Protein AF-A0A844AZ35-F1 (afdb_monomer_lite)

pLDDT: mean 78.23, std 16.02, range [35.22, 93.88]

Foldseek 3Di:
DDDDDDDDPDDPPVVVVVVVVVVVVVVVVVVCVVVVVVVVVVVCPVQHDDPPPLVLLLVPDDPVLNVVLQCVLCPVHPGVVVSVVVLVVQCVVQVPDVVRDCVSNVVSVCVVVVSVVVSSVSSVVSSVVVVVPDDPVRVVVVVVVSVVVRVVSVVVRDD

Radius of gyration: 25.57 Å; chains: 1; bounding box: 55×38×93 Å

Organism: NCBI:txid2663379

Structure (mmCIF, N/CA/C/O backbone):
data_AF-A0A844AZ35-F1
#
_entry.id   AF-A0A844AZ35-F1
#
loop_
_atom_site.group_PDB
_atom_site.id
_atom_site.type_symbol
_atom_site.label_atom_id
_atom_site.label_alt_id
_atom_site.label_comp_id
_atom_site.label_asym_id
_atom_site.label_entity_id
_atom_site.label_seq_id
_atom_site.pdbx_PDB_ins_code
_atom_site.Cartn_x
_atom_site.Cartn_y
_atom_site.Cartn_z
_atom_site.occupancy
_atom_site.B_iso_or_equiv
_atom_site.auth_seq_id
_atom_site.auth_comp_id
_atom_site.auth_asym_id
_atom_site.auth_atom_id
_atom_site.pdbx_PDB_model_num
ATOM 1 N N . MET A 1 1 ? 31.948 18.967 -66.699 1.00 38.72 1 MET A N 1
ATOM 2 C CA . MET A 1 1 ? 32.927 18.846 -65.595 1.00 38.72 1 MET A CA 1
ATOM 3 C C . MET A 1 1 ? 32.159 18.947 -64.288 1.00 38.72 1 MET A C 1
ATOM 5 O O . MET A 1 1 ? 31.586 19.993 -64.020 1.00 38.72 1 MET A O 1
ATOM 9 N N . SER A 1 2 ? 32.043 17.834 -63.562 1.00 44.44 2 SER A N 1
ATOM 10 C CA . SER A 1 2 ? 31.230 17.706 -62.344 1.00 44.44 2 SER A CA 1
ATOM 11 C C . SER A 1 2 ? 32.026 18.078 -61.089 1.00 44.44 2 SER A C 1
ATOM 13 O O . SER A 1 2 ? 33.213 17.774 -60.998 1.00 44.44 2 SER A O 1
ATOM 15 N N . GLN A 1 3 ? 31.352 18.734 -60.141 1.00 57.50 3 GLN A N 1
ATOM 16 C CA . GLN A 1 3 ? 31.844 19.092 -58.804 1.00 57.50 3 GLN A CA 1
ATOM 17 C C . GLN A 1 3 ? 32.043 17.856 -57.904 1.00 57.50 3 GLN A C 1
ATOM 19 O O . GLN A 1 3 ? 31.514 16.784 -58.206 1.00 57.50 3 GLN A O 1
ATOM 24 N N . PRO A 1 4 ? 32.632 18.049 -56.708 1.00 51.72 4 PRO A N 1
ATOM 25 C CA . PRO A 1 4 ? 31.980 17.491 -55.531 1.00 51.72 4 PRO A CA 1
ATOM 26 C C . PRO A 1 4 ? 31.739 18.524 -54.423 1.00 51.72 4 PRO A C 1
ATOM 28 O O . PRO A 1 4 ? 32.586 19.352 -54.086 1.00 51.72 4 PRO A O 1
ATOM 31 N N . GLU A 1 5 ? 30.541 18.417 -53.855 1.00 51.31 5 GLU A N 1
ATOM 32 C CA . GLU A 1 5 ? 30.029 19.180 -52.726 1.00 51.31 5 GLU A CA 1
ATOM 33 C C . GLU A 1 5 ? 30.800 18.933 -51.422 1.00 51.31 5 GLU A C 1
ATOM 35 O O . GLU A 1 5 ? 31.057 17.797 -51.014 1.00 51.31 5 GLU A O 1
ATOM 40 N N . GLN A 1 6 ? 31.081 20.016 -50.695 1.00 46.12 6 GLN A N 1
ATOM 41 C CA . GLN A 1 6 ? 31.558 19.947 -49.319 1.00 46.12 6 GLN A CA 1
ATOM 42 C C . GLN A 1 6 ? 30.408 19.664 -48.344 1.00 46.12 6 GLN A C 1
ATOM 44 O O . GLN A 1 6 ? 29.623 20.548 -47.996 1.00 46.12 6 GLN A O 1
ATOM 49 N N . GLN A 1 7 ? 30.354 18.436 -47.824 1.00 47.91 7 GLN A N 1
ATOM 50 C CA . GLN A 1 7 ? 29.469 18.090 -46.713 1.00 47.91 7 GLN A CA 1
ATOM 51 C C . GLN A 1 7 ? 29.894 18.792 -45.415 1.00 47.91 7 GLN A C 1
ATOM 53 O O . GLN A 1 7 ? 30.935 18.513 -44.814 1.00 47.91 7 GLN A O 1
ATOM 58 N N . LYS A 1 8 ? 29.015 19.673 -44.936 1.00 48.00 8 LYS A N 1
ATOM 59 C CA . LYS A 1 8 ? 29.095 20.378 -43.653 1.00 48.00 8 LYS A CA 1
ATOM 60 C C . LYS A 1 8 ? 29.021 19.371 -42.487 1.00 48.00 8 LYS A C 1
ATOM 62 O O . LYS A 1 8 ? 27.940 19.018 -42.018 1.00 48.00 8 LYS A O 1
ATOM 67 N N . LYS A 1 9 ? 30.170 18.920 -41.967 1.00 50.50 9 LYS A N 1
ATOM 68 C CA . LYS A 1 9 ? 30.265 18.155 -40.703 1.00 50.50 9 LYS A CA 1
ATOM 69 C C . LYS A 1 9 ? 29.966 19.064 -39.505 1.00 50.50 9 LYS A C 1
ATOM 71 O O . LYS A 1 9 ? 30.864 19.461 -38.768 1.00 50.50 9 LYS A O 1
ATOM 76 N N . VAL A 1 10 ? 28.702 19.421 -39.293 1.00 50.25 10 VAL A N 1
ATOM 77 C CA . VAL A 1 10 ? 28.297 20.244 -38.146 1.00 50.25 10 VAL A CA 1
ATOM 78 C C . VAL A 1 10 ? 27.582 19.391 -37.099 1.00 50.25 10 VAL A C 1
ATOM 80 O O . VAL A 1 10 ? 26.643 18.657 -37.384 1.00 50.25 10 VAL A O 1
ATOM 83 N N . ARG A 1 11 ? 27.983 19.582 -35.837 1.00 53.03 11 ARG A N 1
ATOM 84 C CA . ARG A 1 11 ? 27.078 19.575 -34.673 1.00 53.03 11 ARG A CA 1
ATOM 85 C C . ARG A 1 11 ? 26.550 18.236 -34.127 1.00 53.03 11 ARG A C 1
ATOM 87 O O . ARG A 1 11 ? 25.815 18.279 -33.150 1.00 53.03 11 ARG A O 1
ATOM 94 N N . LYS A 1 12 ? 26.971 17.061 -34.609 1.00 51.28 12 LYS A N 1
ATOM 95 C CA . LYS A 1 12 ? 26.585 15.780 -33.962 1.00 51.28 12 LYS A CA 1
ATOM 96 C C . LYS A 1 12 ? 27.207 15.588 -32.566 1.00 51.28 12 LYS A C 1
ATOM 98 O O . LYS A 1 12 ? 26.519 15.198 -31.633 1.00 51.28 12 LYS A O 1
ATOM 103 N N . TRP A 1 13 ? 28.477 15.955 -32.374 1.00 55.03 13 TRP A N 1
ATOM 104 C CA . TRP A 1 13 ? 29.218 15.599 -31.150 1.00 55.03 13 TRP A CA 1
ATOM 105 C C . TRP A 1 13 ? 28.840 16.408 -29.897 1.00 55.03 13 TRP A C 1
ATOM 107 O O . TRP A 1 13 ? 28.983 15.929 -28.774 1.00 55.03 13 TRP A O 1
ATOM 117 N N . ARG A 1 14 ? 28.333 17.637 -30.068 1.00 60.00 14 ARG A N 1
ATOM 118 C CA . ARG A 1 14 ? 27.924 18.493 -28.936 1.00 60.00 14 ARG A CA 1
ATOM 119 C C . ARG A 1 14 ? 26.558 18.085 -28.382 1.00 60.00 14 ARG A C 1
ATOM 121 O O . ARG A 1 14 ? 26.381 18.100 -27.173 1.00 60.00 14 ARG A O 1
ATOM 128 N N . TRP A 1 15 ? 25.634 17.661 -29.245 1.00 66.62 15 TRP A N 1
ATOM 129 C CA . TRP A 1 15 ? 24.307 17.200 -28.828 1.00 66.62 15 TRP A CA 1
ATOM 130 C C . TRP A 1 15 ? 24.376 15.840 -28.125 1.00 66.62 15 TRP A C 1
ATOM 132 O O . TRP A 1 15 ? 23.733 15.663 -27.097 1.00 66.62 15 TRP A O 1
ATOM 142 N N . SER A 1 16 ? 25.245 14.928 -28.576 1.00 67.19 16 SER A N 1
ATOM 143 C CA . SER A 1 16 ? 25.476 13.646 -27.890 1.00 67.19 16 SER A CA 1
ATOM 144 C C . SER A 1 16 ? 25.960 13.818 -26.445 1.00 67.19 16 SER A C 1
ATOM 146 O O . SER A 1 16 ? 25.496 13.107 -25.561 1.00 67.19 16 SER A O 1
ATOM 148 N N . LYS A 1 17 ? 26.845 14.791 -26.177 1.00 70.69 17 LYS A N 1
ATOM 149 C CA . LYS A 1 17 ? 27.327 15.078 -24.813 1.00 70.69 17 LYS A CA 1
ATOM 150 C C . LYS A 1 17 ? 26.228 15.638 -23.908 1.00 70.69 17 LYS A C 1
ATOM 152 O O . LYS A 1 17 ? 26.203 15.306 -22.730 1.00 70.69 17 LYS A O 1
ATOM 157 N N . VAL A 1 18 ? 25.312 16.440 -24.453 1.00 75.00 18 VAL A N 1
ATOM 158 C CA . VAL A 1 18 ? 24.163 16.977 -23.702 1.00 75.00 18 VAL A CA 1
ATOM 159 C C . VAL A 1 18 ? 23.177 15.865 -23.351 1.00 75.00 18 VAL A C 1
ATOM 161 O O . VAL A 1 18 ? 22.786 15.759 -22.195 1.00 75.00 18 VAL A O 1
ATOM 164 N N . PHE A 1 19 ? 22.832 14.991 -24.301 1.00 78.31 19 PHE A N 1
ATOM 165 C CA . PHE A 1 19 ? 21.979 13.830 -24.018 1.00 78.31 19 PHE A CA 1
ATOM 166 C C . PHE A 1 19 ? 22.617 12.872 -23.011 1.00 78.31 19 PHE A C 1
ATOM 168 O O . PHE A 1 19 ? 21.934 12.384 -22.113 1.00 78.31 19 PHE A O 1
ATOM 175 N N . PHE A 1 20 ? 23.929 12.647 -23.112 1.00 78.75 20 PHE A N 1
ATOM 176 C CA . PHE A 1 20 ? 24.661 11.832 -22.147 1.00 78.75 20 PHE A CA 1
ATOM 177 C C . PHE A 1 20 ? 24.647 12.457 -20.748 1.00 78.75 20 PHE A C 1
ATOM 179 O O . PHE A 1 20 ? 24.320 11.779 -19.779 1.00 78.75 20 PHE A O 1
ATOM 186 N N . ALA A 1 21 ? 24.934 13.757 -20.640 1.00 75.94 21 ALA A N 1
ATOM 187 C CA . ALA A 1 21 ? 24.903 14.472 -19.368 1.00 75.94 21 ALA A CA 1
ATOM 188 C C . ALA A 1 21 ? 23.495 14.488 -18.752 1.00 75.94 21 ALA A C 1
ATOM 190 O O . ALA A 1 21 ? 23.357 14.301 -17.547 1.00 75.94 21 ALA A O 1
ATOM 191 N N . LEU A 1 22 ? 22.453 14.654 -19.571 1.00 76.56 22 LEU A N 1
ATOM 192 C CA . LEU A 1 22 ? 21.065 14.637 -19.115 1.00 76.56 22 LEU A CA 1
ATOM 193 C C . LEU A 1 22 ? 20.642 13.242 -18.639 1.00 76.56 22 LEU A C 1
ATOM 195 O O . LEU A 1 22 ? 20.050 13.120 -17.571 1.00 76.56 22 LEU A O 1
ATOM 199 N N . SER A 1 23 ? 20.998 12.190 -19.382 1.00 77.06 23 SER A N 1
ATOM 200 C CA . SER A 1 23 ? 20.760 10.801 -18.973 1.00 77.06 23 SER A CA 1
ATOM 201 C C . SER A 1 23 ? 21.492 10.475 -17.671 1.00 77.06 23 SER A C 1
ATOM 203 O O . SER A 1 23 ? 20.908 9.909 -16.747 1.00 77.06 23 SER A O 1
ATOM 205 N N . LEU A 1 24 ? 22.750 10.903 -17.545 1.00 80.88 24 LEU A N 1
ATOM 206 C CA . LEU A 1 24 ? 23.536 10.703 -16.334 1.00 80.88 24 LEU A CA 1
ATOM 207 C C . LEU A 1 24 ? 22.929 11.448 -15.137 1.00 80.88 24 LEU A C 1
ATOM 209 O O . LEU A 1 24 ? 22.777 10.859 -14.070 1.00 80.88 24 LEU A O 1
ATOM 213 N N . ALA A 1 25 ? 22.527 12.708 -15.313 1.00 79.06 25 ALA A N 1
ATOM 214 C CA . ALA A 1 25 ? 21.888 13.497 -14.264 1.00 79.06 25 ALA A CA 1
ATOM 215 C C . ALA A 1 25 ? 20.559 12.877 -13.811 1.00 79.06 25 ALA A C 1
ATOM 217 O O . ALA A 1 25 ? 20.294 12.811 -12.612 1.00 79.06 25 ALA A O 1
ATOM 218 N N . LEU A 1 26 ? 19.752 12.367 -14.747 1.00 75.06 26 LEU A N 1
ATOM 219 C CA . LEU A 1 26 ? 18.495 11.691 -14.432 1.00 75.06 26 LEU A CA 1
ATOM 220 C C . LEU A 1 26 ? 18.739 10.394 -13.647 1.00 75.06 26 LEU A C 1
ATOM 222 O O . LEU A 1 26 ? 18.066 10.143 -12.650 1.00 75.06 26 LEU A O 1
ATOM 226 N N . ASN A 1 27 ? 19.742 9.608 -14.047 1.00 81.62 27 ASN A N 1
ATOM 227 C CA . ASN A 1 27 ? 20.144 8.397 -13.333 1.00 81.62 27 ASN A CA 1
ATOM 228 C C . ASN A 1 27 ? 20.620 8.714 -11.908 1.00 81.62 27 ASN A C 1
ATOM 230 O O . ASN A 1 27 ? 20.178 8.077 -10.954 1.00 81.62 27 ASN A O 1
ATOM 234 N N . VAL A 1 28 ? 21.464 9.735 -11.737 1.00 82.25 28 VAL A N 1
ATOM 235 C CA . VAL A 1 28 ? 21.938 10.169 -10.414 1.00 82.25 28 VAL A CA 1
ATOM 236 C C . VAL A 1 28 ? 20.794 10.726 -9.563 1.00 82.25 28 VAL A C 1
ATOM 238 O O . VAL A 1 28 ? 20.728 10.417 -8.378 1.00 82.25 28 VAL A O 1
ATOM 241 N N . ALA A 1 29 ? 19.858 11.484 -10.139 1.00 76.69 29 ALA A N 1
ATOM 242 C CA . ALA A 1 29 ? 18.682 11.987 -9.428 1.00 76.69 29 ALA A CA 1
ATOM 243 C C . ALA A 1 29 ? 17.758 10.848 -8.974 1.00 76.69 29 ALA A C 1
ATOM 245 O O . ALA A 1 29 ? 17.273 10.853 -7.843 1.00 76.69 29 ALA A O 1
ATOM 246 N N . PHE A 1 30 ? 17.560 9.838 -9.822 1.00 74.44 30 PHE A N 1
ATOM 247 C CA . PHE A 1 30 ? 16.760 8.662 -9.497 1.00 74.44 30 PHE A CA 1
ATOM 248 C C . PHE A 1 30 ? 17.411 7.825 -8.387 1.00 74.44 30 PHE A C 1
ATOM 250 O O . PHE A 1 30 ? 16.764 7.492 -7.391 1.00 74.44 30 PHE A O 1
ATOM 257 N N . VAL A 1 31 ? 18.720 7.566 -8.494 1.00 74.31 31 VAL A N 1
ATOM 258 C CA . VAL A 1 31 ? 19.502 6.903 -7.440 1.00 74.31 31 VAL A CA 1
ATOM 259 C C . VAL A 1 31 ? 19.495 7.734 -6.158 1.00 74.31 31 VAL A C 1
ATOM 261 O O . VAL A 1 31 ? 19.303 7.173 -5.086 1.00 74.31 31 VAL A O 1
ATOM 264 N N . GLY A 1 32 ? 19.625 9.057 -6.245 1.00 70.81 32 GLY A N 1
ATOM 265 C CA . GLY A 1 32 ? 19.566 9.980 -5.113 1.00 70.81 32 GLY A CA 1
ATOM 266 C C . GLY A 1 32 ? 18.198 10.012 -4.427 1.00 70.81 32 GLY A C 1
ATOM 267 O O . GLY A 1 32 ? 18.135 10.039 -3.202 1.00 70.81 32 GLY A O 1
ATOM 268 N N . ALA A 1 33 ? 17.096 9.923 -5.172 1.00 71.88 33 ALA A N 1
ATOM 269 C CA . ALA A 1 33 ? 15.748 9.831 -4.610 1.00 71.88 33 ALA A CA 1
ATOM 270 C C . ALA A 1 33 ? 15.525 8.493 -3.883 1.00 71.88 33 ALA A C 1
ATOM 272 O O . ALA A 1 33 ? 14.983 8.455 -2.773 1.00 71.88 33 ALA A O 1
ATOM 273 N N . ILE A 1 34 ? 15.999 7.385 -4.461 1.00 73.25 34 ILE A N 1
ATOM 274 C CA . ILE A 1 34 ? 15.924 6.058 -3.833 1.00 73.25 34 ILE A CA 1
ATOM 275 C C . ILE A 1 34 ? 16.855 5.977 -2.616 1.00 73.25 34 ILE A C 1
ATOM 277 O O . ILE A 1 34 ? 16.444 5.518 -1.554 1.00 73.25 34 ILE A O 1
ATOM 281 N N . ALA A 1 35 ? 18.091 6.459 -2.730 1.00 64.81 35 ALA A N 1
ATOM 282 C CA . ALA A 1 35 ? 19.064 6.470 -1.646 1.00 64.81 35 ALA A CA 1
ATOM 283 C C . ALA A 1 35 ? 18.651 7.433 -0.529 1.00 64.81 35 ALA A C 1
ATOM 285 O O . ALA A 1 35 ? 18.762 7.078 0.636 1.00 64.81 35 ALA A O 1
ATOM 286 N N . GLY A 1 36 ? 18.109 8.608 -0.852 1.00 58.62 36 GLY A N 1
ATOM 287 C CA . GLY A 1 36 ? 17.625 9.588 0.121 1.00 58.62 36 GLY A CA 1
ATOM 288 C C . GLY A 1 36 ? 16.396 9.097 0.884 1.00 58.62 36 GLY A C 1
ATOM 289 O O . GLY A 1 36 ? 16.322 9.236 2.106 1.00 58.62 36 GLY A O 1
ATOM 290 N N . THR A 1 37 ? 15.457 8.432 0.203 1.00 60.44 37 THR A N 1
ATOM 291 C CA . THR A 1 37 ? 14.338 7.765 0.884 1.00 60.44 37 THR A CA 1
ATOM 292 C C . THR A 1 37 ? 14.834 6.596 1.731 1.00 60.44 37 THR A C 1
ATOM 294 O O . THR A 1 37 ? 14.490 6.520 2.909 1.00 60.44 37 THR A O 1
ATOM 297 N N . ALA A 1 38 ? 15.706 5.734 1.200 1.00 58.00 38 ALA A N 1
ATOM 298 C CA . ALA A 1 38 ? 16.297 4.623 1.942 1.00 58.00 38 ALA A CA 1
ATOM 299 C C . ALA A 1 38 ? 17.131 5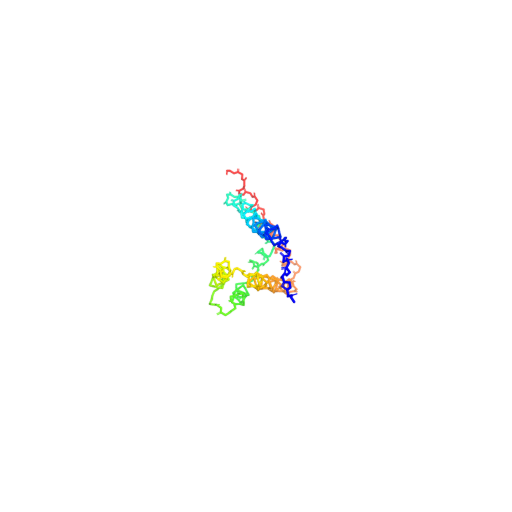.083 3.148 1.00 58.00 38 ALA A C 1
ATOM 301 O O . ALA A 1 38 ? 17.056 4.448 4.195 1.00 58.00 38 ALA A O 1
ATOM 302 N N . TYR A 1 39 ? 17.865 6.193 3.050 1.00 56.66 39 TYR A N 1
ATOM 303 C CA . TYR A 1 39 ? 18.624 6.801 4.145 1.00 56.66 39 TYR A CA 1
ATOM 304 C C . TYR A 1 39 ? 17.679 7.322 5.232 1.00 56.66 39 TYR A C 1
ATOM 306 O O . TYR A 1 39 ? 17.843 6.979 6.401 1.00 56.66 39 TYR A O 1
ATOM 314 N N . ARG A 1 40 ? 16.586 7.998 4.841 1.00 56.78 40 ARG A N 1
ATOM 315 C CA . ARG A 1 40 ? 15.496 8.396 5.750 1.00 56.78 40 ARG A CA 1
ATOM 316 C C . ARG A 1 40 ? 14.803 7.197 6.413 1.00 56.78 40 ARG A C 1
ATOM 318 O O . ARG A 1 40 ? 14.234 7.342 7.491 1.00 56.78 40 ARG A O 1
ATOM 325 N N . PHE A 1 41 ? 14.825 6.016 5.792 1.00 49.66 41 PHE A N 1
ATOM 326 C CA . PHE A 1 41 ? 14.341 4.763 6.385 1.00 49.66 41 PHE A CA 1
ATOM 327 C C . PHE A 1 41 ? 15.414 4.010 7.193 1.00 49.66 41 PHE A C 1
ATOM 329 O O . PHE A 1 41 ? 15.054 3.268 8.106 1.00 49.66 41 PHE A O 1
ATOM 336 N N . LYS A 1 42 ? 16.709 4.190 6.900 1.00 46.34 42 LYS A N 1
ATOM 337 C CA . LYS A 1 42 ? 17.827 3.570 7.628 1.00 46.34 42 LYS A CA 1
ATOM 338 C C . LYS A 1 42 ? 18.019 4.216 8.996 1.00 46.34 42 LYS A C 1
ATOM 340 O O . LYS A 1 42 ? 18.141 3.487 9.969 1.00 46.34 42 LYS A O 1
ATOM 345 N N . ASP A 1 43 ? 17.882 5.537 9.076 1.00 47.09 43 ASP A N 1
ATOM 346 C CA . ASP A 1 43 ? 17.909 6.317 10.327 1.00 47.09 43 ASP A CA 1
ATOM 347 C C . ASP A 1 43 ? 16.725 6.002 11.272 1.00 47.09 43 ASP A C 1
ATOM 349 O O . ASP A 1 43 ? 16.596 6.508 12.380 1.00 47.09 43 ASP A O 1
ATOM 353 N N . ARG A 1 44 ? 15.807 5.137 10.823 1.00 49.16 44 ARG A N 1
ATOM 354 C CA . ARG A 1 44 ? 14.645 4.654 11.577 1.00 49.16 44 ARG A CA 1
ATOM 355 C C . ARG A 1 44 ? 14.766 3.193 11.992 1.00 49.16 44 ARG A C 1
ATOM 357 O O . ARG A 1 44 ? 13.823 2.681 12.597 1.00 49.16 44 ARG A O 1
ATOM 364 N N . ARG A 1 45 ? 15.875 2.517 11.666 1.00 48.72 45 ARG A N 1
ATOM 365 C CA . ARG A 1 45 ? 16.114 1.129 12.092 1.00 48.72 45 ARG A CA 1
ATOM 366 C C . ARG A 1 45 ? 16.343 1.011 13.599 1.00 48.72 45 ARG A C 1
ATOM 368 O O . ARG A 1 45 ? 15.965 -0.020 14.142 1.00 48.72 45 ARG A O 1
ATOM 375 N N . ASP A 1 46 ? 16.763 2.089 14.260 1.00 49.62 46 ASP A N 1
ATOM 376 C CA . ASP A 1 46 ? 17.020 2.086 15.708 1.00 49.62 46 ASP A CA 1
ATOM 377 C C . ASP A 1 46 ? 15.889 2.736 16.539 1.00 49.62 46 ASP A C 1
ATOM 379 O O . ASP A 1 46 ? 15.910 2.707 17.762 1.00 49.62 46 ASP A O 1
ATOM 383 N N . GLY A 1 47 ? 14.834 3.273 15.904 1.00 48.91 47 GLY A N 1
ATOM 384 C CA . GLY A 1 47 ? 13.798 4.047 16.612 1.00 48.91 47 GLY A CA 1
ATOM 385 C C . GLY A 1 47 ? 12.513 4.287 15.816 1.00 48.91 47 GLY A C 1
ATOM 386 O O . GLY A 1 47 ? 12.039 5.424 15.722 1.00 48.91 47 GLY A O 1
ATOM 387 N N . GLY A 1 48 ? 11.989 3.207 15.224 1.00 52.53 48 GLY A N 1
ATOM 388 C CA . GLY A 1 48 ? 10.833 3.096 14.324 1.00 52.53 48 GLY A CA 1
ATOM 389 C C . GLY A 1 48 ? 9.925 4.323 14.169 1.00 52.53 48 GLY A C 1
ATOM 390 O O . GLY A 1 48 ? 9.336 4.838 15.123 1.00 52.53 48 GLY A O 1
ATOM 391 N N . ALA A 1 49 ? 9.741 4.761 12.920 1.00 53.81 49 ALA A N 1
ATOM 392 C CA . ALA A 1 49 ? 8.621 5.631 12.575 1.00 53.81 49 ALA A CA 1
ATOM 393 C C . ALA A 1 49 ? 7.308 5.008 13.073 1.00 53.81 49 ALA A C 1
ATOM 395 O O . ALA A 1 49 ? 7.161 3.784 12.964 1.00 53.81 49 ALA A O 1
ATOM 396 N N . PRO A 1 50 ? 6.333 5.815 13.529 1.00 56.88 50 PRO A N 1
ATOM 397 C CA . PRO A 1 50 ? 4.983 5.315 13.716 1.00 56.88 50 PRO A CA 1
ATOM 398 C C . PRO A 1 50 ? 4.535 4.588 12.437 1.00 56.88 50 PRO A C 1
ATOM 400 O O . PRO A 1 50 ? 4.809 5.084 11.334 1.00 56.88 50 PRO A O 1
ATOM 403 N N . PRO A 1 51 ? 3.902 3.407 12.548 1.00 65.25 51 PRO A N 1
ATOM 404 C CA . PRO A 1 51 ? 3.362 2.726 11.382 1.00 65.25 51 PRO A CA 1
ATOM 405 C C . PRO A 1 51 ? 2.436 3.680 10.625 1.00 65.25 51 PRO A C 1
ATOM 407 O O . PRO A 1 51 ? 1.713 4.468 11.234 1.00 65.25 51 PRO A O 1
ATOM 410 N N . SER A 1 52 ? 2.461 3.622 9.292 1.00 75.50 52 SER A N 1
ATOM 411 C CA . SER A 1 52 ? 1.560 4.447 8.487 1.00 75.50 52 SER A CA 1
ATOM 412 C C . SER A 1 52 ? 0.102 4.149 8.845 1.00 75.50 52 SER A C 1
ATOM 414 O O . SER A 1 52 ? -0.232 3.026 9.236 1.00 75.50 52 SER A O 1
ATOM 416 N N . LEU A 1 53 ? -0.782 5.136 8.665 1.00 76.81 53 LEU A N 1
ATOM 417 C CA . LEU A 1 53 ? -2.211 4.983 8.948 1.00 76.81 53 LEU A CA 1
ATOM 418 C C . LEU A 1 53 ? -2.790 3.729 8.270 1.00 76.81 53 LEU A C 1
ATOM 420 O O . LEU A 1 53 ? -3.480 2.947 8.908 1.00 76.81 53 LEU A O 1
ATOM 424 N N . ALA A 1 54 ? -2.413 3.460 7.017 1.00 75.69 54 ALA A N 1
ATOM 425 C CA . ALA A 1 54 ? -2.844 2.264 6.290 1.00 75.69 54 ALA A CA 1
ATOM 426 C C . ALA A 1 54 ? -2.441 0.945 6.980 1.00 75.69 54 ALA A C 1
ATOM 428 O O . ALA A 1 54 ? -3.230 0.004 7.016 1.00 75.69 54 ALA A O 1
ATOM 429 N N . VAL A 1 55 ? -1.235 0.867 7.554 1.00 80.62 55 VAL A N 1
ATOM 430 C CA . VAL A 1 55 ? -0.785 -0.311 8.316 1.00 80.62 55 VAL A CA 1
ATOM 431 C C . VAL A 1 55 ? -1.566 -0.439 9.621 1.00 80.62 55 VAL A C 1
ATOM 433 O O . VAL A 1 55 ? -1.899 -1.550 10.028 1.00 80.62 55 VAL A O 1
ATOM 436 N N . MET A 1 56 ? -1.872 0.682 10.272 1.00 83.88 56 MET A N 1
ATOM 437 C CA . MET A 1 56 ? -2.679 0.695 11.489 1.00 83.88 56 MET A CA 1
ATOM 438 C C . MET A 1 56 ? -4.097 0.172 11.226 1.00 83.88 56 MET A C 1
ATOM 440 O O . MET A 1 56 ? -4.532 -0.736 11.930 1.00 83.88 56 MET A O 1
ATOM 444 N N . LEU A 1 57 ? -4.762 0.675 10.179 1.00 86.06 57 LEU A N 1
ATOM 445 C CA . LEU A 1 57 ? -6.097 0.225 9.768 1.00 86.06 57 LEU A CA 1
ATOM 446 C C . LEU A 1 57 ? -6.097 -1.258 9.395 1.00 86.06 57 LEU A C 1
ATOM 448 O O . LEU A 1 57 ? -6.907 -2.028 9.900 1.00 86.06 57 LEU A O 1
ATOM 452 N N . PHE A 1 58 ? -5.131 -1.687 8.579 1.00 86.44 58 PHE A N 1
ATOM 453 C CA . PHE A 1 58 ? -5.020 -3.086 8.174 1.00 86.44 58 PHE A CA 1
ATOM 454 C C . PHE A 1 58 ? -4.883 -4.035 9.369 1.00 86.44 58 PHE A C 1
ATOM 456 O O . PHE A 1 58 ? -5.459 -5.117 9.362 1.00 86.44 58 PHE A O 1
ATOM 463 N N . ARG A 1 59 ? -4.128 -3.658 10.408 1.00 87.25 59 ARG A N 1
ATOM 464 C CA . ARG A 1 59 ? -3.927 -4.510 11.593 1.00 87.25 59 ARG A CA 1
ATOM 465 C C . ARG A 1 59 ? -5.189 -4.703 12.420 1.00 87.25 59 ARG A C 1
ATOM 467 O O . ARG A 1 59 ? -5.255 -5.698 13.137 1.00 87.25 59 ARG A O 1
ATOM 474 N N . GLU A 1 60 ? -6.121 -3.767 12.332 1.00 88.50 60 GLU A N 1
ATOM 475 C CA . GLU A 1 60 ? -7.355 -3.761 13.107 1.00 88.50 60 GLU A CA 1
ATOM 476 C C . GLU A 1 60 ? -8.501 -4.491 12.392 1.00 88.50 60 GLU A C 1
ATOM 478 O O . GLU A 1 60 ? -9.525 -4.783 13.007 1.00 88.50 60 GLU A O 1
ATOM 483 N N . LEU A 1 61 ? -8.326 -4.849 11.118 1.00 87.94 61 LEU A N 1
ATOM 484 C CA . LEU A 1 61 ? -9.188 -5.812 10.438 1.00 87.94 61 LEU A CA 1
ATOM 485 C C . LEU A 1 61 ? -9.057 -7.201 11.081 1.00 87.94 61 LEU A C 1
ATOM 487 O O . LEU A 1 61 ? -8.016 -7.555 11.648 1.00 87.94 61 LEU A O 1
ATOM 491 N N . ASP A 1 62 ? -10.128 -7.985 10.995 1.00 89.44 62 ASP A N 1
ATOM 492 C CA . ASP A 1 62 ? -10.149 -9.369 11.462 1.00 89.44 62 ASP A CA 1
ATOM 493 C C . ASP A 1 62 ? -9.158 -10.249 10.676 1.00 89.44 62 ASP A C 1
ATOM 495 O O . ASP A 1 62 ? -8.595 -9.864 9.645 1.00 89.44 62 ASP A O 1
ATOM 499 N N . HIS A 1 63 ? -8.856 -11.426 11.220 1.00 89.56 63 HIS A N 1
ATOM 500 C CA . HIS A 1 63 ? -7.863 -12.320 10.633 1.00 89.56 63 HIS A CA 1
ATOM 501 C C . HIS A 1 63 ? -8.233 -12.738 9.204 1.00 89.56 63 HIS A C 1
ATOM 503 O O . HIS A 1 63 ? -7.402 -12.617 8.301 1.00 89.56 63 HIS A O 1
ATOM 509 N N . ASP A 1 64 ? -9.485 -13.129 8.989 1.00 90.38 64 ASP A N 1
ATOM 510 C CA . ASP A 1 64 ? -9.946 -13.682 7.720 1.00 90.38 64 ASP A CA 1
ATOM 511 C C . ASP A 1 64 ? -9.979 -12.624 6.619 1.00 90.38 64 ASP A C 1
ATOM 513 O O . ASP A 1 64 ? -9.535 -12.883 5.498 1.00 90.38 64 ASP A O 1
ATOM 517 N N . THR A 1 65 ? -10.412 -11.404 6.937 1.00 90.38 65 THR A N 1
ATOM 518 C CA . THR A 1 65 ? -10.365 -10.248 6.036 1.00 90.38 65 THR A CA 1
ATOM 519 C C . THR A 1 65 ? -8.926 -9.904 5.677 1.00 90.38 65 THR A C 1
ATOM 521 O O . THR A 1 65 ? -8.606 -9.740 4.498 1.00 90.38 65 THR A O 1
ATOM 524 N N . ARG A 1 66 ? -8.004 -9.865 6.650 1.00 92.19 66 ARG A N 1
ATOM 525 C CA . ARG A 1 66 ? -6.578 -9.626 6.359 1.00 92.19 66 ARG A CA 1
ATOM 526 C C . ARG A 1 66 ? -6.004 -10.690 5.434 1.00 92.19 66 ARG A C 1
ATOM 528 O O . ARG A 1 66 ? -5.223 -10.353 4.546 1.00 92.19 66 ARG A O 1
ATOM 535 N N . ASP A 1 67 ? -6.376 -11.948 5.614 1.00 90.38 67 ASP A N 1
ATOM 536 C CA . ASP A 1 67 ? -5.884 -13.041 4.782 1.00 90.38 67 ASP A CA 1
ATOM 537 C C . ASP A 1 67 ? -6.494 -13.038 3.379 1.00 90.38 67 ASP A C 1
ATOM 539 O O . ASP A 1 67 ? -5.763 -13.220 2.402 1.00 90.38 67 ASP A O 1
ATOM 543 N N . LYS A 1 68 ? -7.788 -12.720 3.243 1.00 90.38 68 LYS A N 1
ATOM 544 C CA . LYS A 1 68 ? -8.422 -12.451 1.940 1.00 90.38 68 LYS A CA 1
ATOM 545 C C . LYS A 1 68 ? -7.696 -11.327 1.201 1.00 90.38 68 LYS A C 1
ATOM 547 O O . LYS A 1 68 ? -7.321 -11.492 0.042 1.00 90.38 68 LYS A O 1
ATOM 552 N N . LEU A 1 69 ? -7.409 -10.224 1.890 1.00 89.44 69 LEU A N 1
ATOM 553 C CA . LEU A 1 69 ? -6.695 -9.079 1.326 1.00 89.44 69 LEU A CA 1
ATOM 554 C C . LEU A 1 69 ? -5.253 -9.417 0.928 1.00 89.44 69 LEU A C 1
ATOM 556 O O . LEU A 1 69 ? -4.782 -8.946 -0.105 1.00 89.44 69 LEU A O 1
ATOM 560 N N . LYS A 1 70 ? -4.540 -10.243 1.706 1.00 88.62 70 LYS A N 1
ATOM 561 C CA . LYS A 1 70 ? -3.192 -10.718 1.342 1.00 88.62 70 LYS A CA 1
ATOM 562 C C . LYS A 1 70 ? -3.216 -11.588 0.088 1.00 88.62 70 LYS A C 1
ATOM 564 O O . LYS A 1 70 ? -2.356 -11.393 -0.766 1.00 88.62 70 LYS A O 1
ATOM 569 N N . ARG A 1 71 ? -4.179 -12.510 -0.026 1.00 88.50 71 ARG A N 1
ATOM 570 C CA . ARG A 1 71 ? -4.356 -13.353 -1.223 1.00 88.50 71 ARG A CA 1
ATOM 571 C C . ARG A 1 71 ? -4.695 -12.511 -2.450 1.00 88.50 71 ARG A C 1
ATOM 573 O O . ARG A 1 71 ? -4.104 -12.684 -3.507 1.00 88.50 71 ARG A O 1
ATOM 580 N N . HIS A 1 72 ? -5.570 -11.522 -2.292 1.00 86.88 72 HIS A N 1
ATOM 581 C CA . HIS A 1 72 ? -5.852 -10.567 -3.361 1.00 86.88 72 HIS A CA 1
ATOM 582 C C . HIS A 1 72 ? -4.595 -9.767 -3.757 1.00 86.88 72 HIS A C 1
ATOM 584 O O . HIS A 1 72 ? -4.299 -9.596 -4.936 1.00 86.88 72 HIS A O 1
ATOM 590 N N . ALA A 1 73 ? -3.797 -9.324 -2.778 1.00 86.25 73 ALA A N 1
ATOM 591 C CA . ALA A 1 73 ? -2.571 -8.563 -3.021 1.00 86.25 73 ALA A CA 1
ATOM 592 C C . ALA A 1 73 ? -1.436 -9.384 -3.659 1.00 86.25 73 ALA A C 1
ATOM 594 O O . ALA A 1 73 ? -0.586 -8.811 -4.347 1.00 86.25 73 ALA A O 1
ATOM 595 N N . SER A 1 74 ? -1.379 -10.697 -3.419 1.00 85.38 74 SER A N 1
ATOM 596 C CA . SER A 1 74 ? -0.405 -11.578 -4.068 1.00 85.38 74 SER A CA 1
ATOM 597 C C . SER A 1 74 ? -0.758 -11.851 -5.532 1.00 85.38 74 SER A C 1
ATOM 599 O O . SER A 1 74 ? 0.138 -12.155 -6.325 1.00 85.38 74 SER A O 1
ATOM 601 N N . GLY A 1 75 ? -2.023 -11.654 -5.917 1.00 85.56 75 GLY A N 1
ATOM 602 C CA . GLY A 1 75 ? -2.510 -11.850 -7.277 1.00 85.56 75 GLY A CA 1
ATOM 603 C C . GLY A 1 75 ? -2.239 -13.278 -7.742 1.00 85.56 75 GLY A C 1
ATOM 604 O O . GLY A 1 75 ? -2.563 -14.237 -7.053 1.00 85.56 75 GLY A O 1
ATOM 605 N N . ARG A 1 76 ? -1.569 -13.421 -8.888 1.00 84.75 76 ARG A N 1
ATOM 606 C CA . ARG A 1 76 ? -1.169 -14.724 -9.448 1.00 84.75 76 ARG A CA 1
ATOM 607 C C . ARG A 1 76 ? -0.041 -15.438 -8.687 1.00 84.75 76 ARG A C 1
ATOM 609 O O . ARG A 1 76 ? 0.364 -16.524 -9.086 1.00 84.75 76 ARG A O 1
ATOM 616 N N . HIS A 1 77 ? 0.528 -14.814 -7.657 1.00 88.00 77 HIS A N 1
ATOM 617 C CA . HIS A 1 77 ? 1.568 -15.423 -6.834 1.00 88.00 77 HIS A CA 1
ATOM 618 C C . HIS A 1 77 ? 0.963 -16.022 -5.566 1.00 88.00 77 HIS A C 1
ATOM 620 O O . HIS A 1 77 ? 0.040 -15.461 -4.981 1.00 88.00 77 HIS A O 1
ATOM 626 N N . GLU A 1 78 ? 1.566 -17.109 -5.088 1.00 82.31 78 GLU A N 1
ATOM 627 C CA . GLU A 1 78 ? 1.164 -17.791 -3.853 1.00 82.31 78 GLU A CA 1
ATOM 628 C C . GLU A 1 78 ? 1.267 -16.882 -2.617 1.00 82.31 78 GLU A C 1
ATOM 630 O O . GLU A 1 78 ? 0.470 -16.967 -1.687 1.00 82.31 78 GLU A O 1
ATOM 635 N N . THR A 1 79 ? 2.235 -15.957 -2.611 1.00 89.50 79 THR A N 1
ATOM 636 C CA . THR A 1 79 ? 2.445 -15.035 -1.493 1.00 89.50 79 THR A CA 1
ATOM 637 C C . THR A 1 79 ? 2.750 -13.618 -1.957 1.00 89.50 79 THR A C 1
ATOM 639 O O . THR A 1 79 ? 3.366 -13.387 -3.001 1.00 89.50 79 THR A O 1
ATOM 642 N N . VAL A 1 80 ? 2.409 -12.636 -1.114 1.00 86.06 80 VAL A N 1
ATOM 643 C CA . VAL A 1 80 ? 2.800 -11.227 -1.309 1.00 86.06 80 VAL A CA 1
ATOM 644 C C . VAL A 1 80 ? 4.325 -11.091 -1.396 1.00 86.06 80 VAL A C 1
ATOM 646 O O . VAL A 1 80 ? 4.843 -10.236 -2.110 1.00 86.06 80 VAL A O 1
ATOM 649 N N . ARG A 1 81 ? 5.075 -11.949 -0.691 1.00 87.56 81 ARG A N 1
ATOM 650 C CA . ARG A 1 81 ? 6.540 -11.979 -0.765 1.00 87.56 81 ARG A CA 1
ATOM 651 C C . ARG A 1 81 ? 7.023 -12.417 -2.149 1.00 87.56 81 ARG A C 1
ATOM 653 O O . ARG A 1 81 ? 7.924 -11.771 -2.681 1.00 87.56 81 ARG A O 1
ATOM 660 N N . GLY A 1 82 ? 6.421 -13.463 -2.716 1.00 88.25 82 GLY A N 1
ATOM 661 C CA . GLY A 1 82 ? 6.713 -13.950 -4.066 1.00 88.25 82 GLY A CA 1
ATOM 662 C C . GLY A 1 82 ? 6.383 -12.907 -5.130 1.00 88.25 82 GLY A C 1
ATOM 663 O O . GLY A 1 82 ? 7.223 -12.600 -5.971 1.00 88.25 82 GLY A O 1
ATOM 664 N N . GLN A 1 83 ? 5.221 -12.266 -5.005 1.00 89.44 83 GLN A N 1
ATOM 665 C CA . GLN A 1 83 ? 4.829 -11.137 -5.845 1.00 89.44 83 GLN A CA 1
ATOM 666 C C . GLN A 1 83 ? 5.898 -10.029 -5.823 1.00 89.44 83 GLN A C 1
ATOM 668 O O . GLN A 1 83 ? 6.402 -9.619 -6.866 1.00 89.44 83 GLN A O 1
ATOM 673 N N . ARG A 1 84 ? 6.298 -9.567 -4.630 1.00 87.81 84 ARG A N 1
ATOM 674 C CA . ARG A 1 84 ? 7.291 -8.487 -4.501 1.00 87.81 84 ARG A CA 1
ATOM 675 C C . ARG A 1 84 ? 8.660 -8.893 -5.038 1.00 87.81 84 ARG A C 1
ATOM 677 O O . ARG A 1 84 ? 9.436 -8.033 -5.441 1.00 87.81 84 ARG A O 1
ATOM 684 N N . ALA A 1 85 ? 9.004 -10.177 -4.957 1.00 90.00 85 ALA A N 1
ATOM 685 C CA . ALA A 1 85 ? 10.238 -10.696 -5.532 1.00 90.00 85 ALA A CA 1
ATOM 686 C C . ALA A 1 85 ? 10.203 -10.651 -7.064 1.00 90.00 85 ALA A C 1
ATOM 688 O O . ALA A 1 85 ? 11.205 -10.263 -7.659 1.00 90.00 85 ALA A O 1
ATOM 689 N N . ALA A 1 86 ? 9.056 -10.962 -7.676 1.00 90.19 86 ALA A N 1
ATOM 690 C CA . ALA A 1 86 ? 8.862 -10.851 -9.118 1.00 90.19 86 ALA A CA 1
ATOM 691 C C . ALA A 1 86 ? 9.000 -9.399 -9.603 1.00 90.19 86 ALA A C 1
ATOM 693 O O . ALA A 1 86 ? 9.816 -9.150 -10.480 1.00 90.19 86 ALA A O 1
ATOM 694 N N . ASP A 1 87 ? 8.339 -8.427 -8.958 1.00 88.38 87 ASP A N 1
ATOM 695 C CA . ASP A 1 87 ? 8.493 -7.006 -9.333 1.00 88.38 87 ASP A CA 1
ATOM 696 C C . ASP A 1 87 ? 9.952 -6.543 -9.304 1.00 88.38 87 ASP A C 1
ATOM 698 O O . ASP A 1 87 ? 10.408 -5.833 -10.195 1.00 88.38 87 ASP A O 1
ATOM 702 N N . ARG A 1 88 ? 10.698 -6.933 -8.258 1.00 90.88 88 ARG A N 1
ATOM 703 C CA . ARG A 1 88 ? 12.117 -6.574 -8.139 1.00 90.88 88 ARG A CA 1
ATOM 704 C C . ARG A 1 88 ? 12.943 -7.212 -9.245 1.00 90.88 88 ARG A C 1
ATOM 706 O O . ARG A 1 88 ? 13.850 -6.568 -9.758 1.00 90.88 88 ARG A O 1
ATOM 713 N N . LYS A 1 89 ? 12.650 -8.469 -9.587 1.00 93.88 89 LYS A N 1
ATOM 714 C CA . LYS A 1 89 ? 13.326 -9.170 -10.677 1.00 93.88 89 LYS A CA 1
ATOM 715 C C . LYS A 1 89 ? 13.084 -8.451 -12.004 1.00 93.88 89 LYS A C 1
ATOM 717 O O . LYS A 1 89 ? 14.056 -8.176 -12.699 1.00 93.88 89 LYS A O 1
ATOM 722 N N . ASP A 1 90 ? 11.835 -8.104 -12.302 1.00 91.31 90 ASP A N 1
ATOM 723 C CA . ASP A 1 90 ? 11.451 -7.411 -13.535 1.00 91.31 90 ASP A CA 1
ATOM 724 C C . ASP A 1 90 ? 12.114 -6.029 -13.623 1.00 91.31 90 ASP A C 1
ATOM 726 O O . ASP A 1 90 ? 12.735 -5.702 -14.632 1.00 91.31 90 ASP A O 1
ATOM 730 N N . LEU A 1 91 ? 12.086 -5.257 -12.529 1.00 92.44 91 LEU A N 1
ATOM 731 C CA . LEU A 1 91 ? 12.763 -3.961 -12.455 1.00 92.44 91 LEU A CA 1
ATOM 732 C C . LEU A 1 91 ? 14.271 -4.096 -12.700 1.00 92.44 91 LEU A C 1
ATOM 734 O O . LEU A 1 91 ? 14.855 -3.340 -13.468 1.00 92.44 91 LEU A O 1
ATOM 738 N N . PHE A 1 92 ? 14.920 -5.065 -12.054 1.00 93.56 92 PHE A N 1
ATOM 739 C CA . PHE A 1 92 ? 16.354 -5.278 -12.222 1.00 93.56 92 PHE A CA 1
ATOM 740 C C . PHE A 1 92 ? 16.729 -5.812 -13.605 1.00 93.56 92 PHE A C 1
ATOM 742 O O . PHE A 1 92 ? 17.861 -5.598 -14.031 1.00 93.56 92 PHE A O 1
ATOM 749 N N . ALA A 1 93 ? 15.829 -6.516 -14.292 1.00 92.00 93 ALA A N 1
ATOM 750 C CA . ALA A 1 93 ? 16.031 -6.914 -15.679 1.00 92.00 93 ALA A CA 1
ATOM 751 C C . ALA A 1 93 ? 15.948 -5.693 -16.607 1.00 92.00 93 ALA A C 1
ATOM 753 O O . ALA A 1 93 ? 16.867 -5.475 -17.391 1.00 92.00 93 ALA A O 1
ATOM 754 N N . ALA A 1 94 ? 14.920 -4.853 -16.444 1.00 89.00 94 ALA A N 1
ATOM 755 C CA . ALA A 1 94 ? 14.749 -3.621 -17.217 1.00 89.00 94 ALA A CA 1
ATOM 756 C C . ALA A 1 94 ? 15.945 -2.664 -17.069 1.00 89.00 94 ALA A C 1
ATOM 758 O O . ALA A 1 94 ? 16.445 -2.130 -18.053 1.00 89.00 94 ALA A O 1
ATOM 759 N N . LEU A 1 95 ? 16.464 -2.506 -15.847 1.00 88.88 95 LEU A N 1
ATOM 760 C CA . LEU A 1 95 ? 17.624 -1.650 -15.574 1.00 88.88 95 LEU A CA 1
ATOM 761 C C . LEU A 1 95 ? 18.950 -2.183 -16.141 1.00 88.88 95 LEU A C 1
ATOM 763 O O . LEU A 1 95 ? 19.897 -1.414 -16.265 1.00 88.88 95 LEU A O 1
ATOM 767 N N . ARG A 1 96 ? 19.049 -3.484 -16.439 1.00 90.88 96 ARG A N 1
ATOM 768 C CA . ARG A 1 96 ? 20.263 -4.109 -16.995 1.00 90.88 96 ARG A CA 1
ATOM 769 C C . ARG A 1 96 ? 20.213 -4.294 -18.512 1.00 90.88 96 ARG A C 1
ATOM 771 O O . ARG A 1 96 ? 21.172 -4.822 -19.065 1.00 90.88 96 ARG A O 1
ATOM 778 N N . ALA A 1 97 ? 19.112 -3.924 -19.165 1.00 90.50 97 ALA A N 1
ATOM 779 C CA . ALA A 1 97 ? 18.969 -4.065 -20.607 1.00 90.50 97 ALA A CA 1
ATOM 780 C C . ALA A 1 97 ? 19.986 -3.187 -21.357 1.00 90.50 97 ALA A C 1
ATOM 782 O O . ALA A 1 97 ? 20.214 -2.037 -20.978 1.00 90.50 97 ALA A O 1
ATOM 783 N N . ASP A 1 98 ? 20.565 -3.738 -22.425 1.00 85.81 98 ASP A N 1
ATOM 784 C CA . ASP A 1 98 ? 21.432 -3.022 -23.360 1.00 85.81 98 ASP A CA 1
ATOM 785 C C . ASP A 1 98 ? 20.920 -3.254 -24.796 1.00 85.81 98 ASP A C 1
ATOM 787 O O . ASP A 1 98 ? 20.914 -4.403 -25.254 1.00 85.81 98 ASP A O 1
ATOM 791 N N . PRO A 1 99 ? 20.426 -2.210 -25.491 1.00 90.06 99 PRO A N 1
ATOM 792 C CA . PRO A 1 99 ? 20.355 -0.816 -25.045 1.00 90.06 99 PRO A CA 1
ATOM 793 C C . PRO A 1 99 ? 19.347 -0.599 -23.908 1.00 90.06 99 PRO A C 1
ATOM 795 O O . PRO A 1 99 ? 18.327 -1.282 -23.811 1.00 90.06 99 PRO A O 1
ATOM 798 N N . PHE A 1 100 ? 19.620 0.396 -23.062 1.00 87.81 100 PHE A N 1
ATOM 799 C CA . PHE A 1 100 ? 18.682 0.816 -22.023 1.00 87.81 100 PHE A CA 1
ATOM 800 C C . PHE A 1 100 ? 17.433 1.461 -22.642 1.00 87.81 100 PHE A C 1
ATOM 802 O O . PHE A 1 100 ? 17.537 2.372 -23.466 1.00 87.81 100 PHE A O 1
ATOM 809 N N . VAL A 1 101 ? 16.259 1.021 -22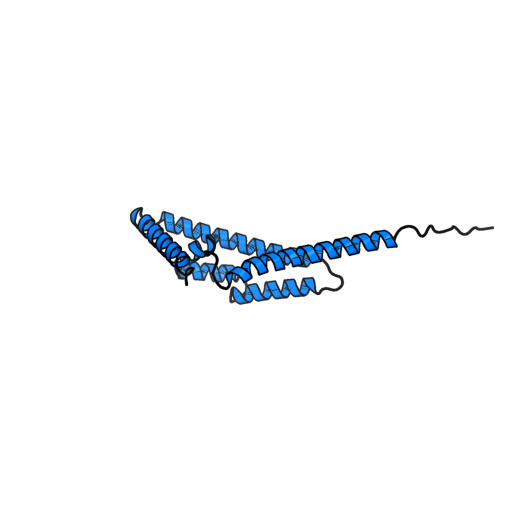.186 1.00 87.81 101 VAL A N 1
ATOM 810 C CA . VAL A 1 101 ? 14.936 1.514 -22.595 1.00 87.81 101 VAL A CA 1
ATOM 811 C C . VAL A 1 101 ? 14.138 1.840 -21.329 1.00 87.81 101 VAL A C 1
ATOM 813 O O . VAL A 1 101 ? 14.141 1.059 -20.376 1.00 87.81 101 VAL A O 1
ATOM 816 N N . ILE A 1 102 ? 13.482 3.002 -21.286 1.00 91.00 102 ILE A N 1
ATOM 817 C CA . ILE A 1 102 ? 12.839 3.514 -20.063 1.00 91.00 102 ILE A CA 1
ATOM 818 C C . ILE A 1 102 ? 11.434 2.931 -19.851 1.00 91.00 102 ILE A C 1
ATOM 820 O O . ILE A 1 102 ? 10.991 2.760 -18.716 1.00 91.00 102 ILE A O 1
ATOM 824 N N . GLU A 1 103 ? 10.746 2.576 -20.931 1.00 93.00 103 GLU A N 1
ATOM 825 C CA . GLU A 1 103 ? 9.355 2.126 -20.945 1.00 93.00 103 GLU A CA 1
ATOM 826 C C . GLU A 1 103 ? 9.107 0.894 -20.048 1.00 93.00 103 GLU A C 1
ATOM 828 O O . GLU A 1 103 ? 8.184 0.950 -19.232 1.00 93.00 103 GLU A O 1
ATOM 833 N N . PRO A 1 104 ? 9.941 -0.170 -20.061 1.00 90.50 104 PRO A N 1
ATOM 834 C CA . PRO A 1 104 ? 9.761 -1.307 -19.154 1.00 90.50 104 PRO A CA 1
ATOM 835 C C . PRO A 1 104 ? 9.908 -0.939 -17.671 1.00 90.50 104 PRO A C 1
ATOM 837 O O . PRO A 1 104 ? 9.270 -1.543 -16.808 1.00 90.50 104 PRO A O 1
ATOM 840 N N . VAL A 1 105 ? 10.740 0.058 -17.345 1.00 92.06 105 VAL A N 1
ATOM 841 C CA . VAL A 1 105 ? 10.887 0.546 -15.964 1.00 92.06 105 VAL A CA 1
ATOM 842 C C . VAL A 1 105 ? 9.603 1.241 -15.520 1.00 92.06 105 VAL A C 1
ATOM 844 O O . VAL A 1 105 ? 9.108 0.960 -14.426 1.00 92.06 105 VAL A O 1
ATOM 847 N N . ILE A 1 106 ? 9.051 2.111 -16.371 1.00 91.50 106 ILE A N 1
ATOM 848 C CA . ILE A 1 106 ? 7.786 2.811 -16.114 1.00 91.50 106 ILE A CA 1
ATOM 849 C C . ILE A 1 106 ? 6.665 1.795 -15.884 1.00 91.50 106 ILE A C 1
ATOM 851 O O . ILE A 1 106 ? 5.987 1.865 -14.861 1.00 91.50 106 ILE A O 1
ATOM 855 N N . GLU A 1 107 ? 6.539 0.788 -16.750 1.00 92.62 107 GLU A N 1
ATOM 856 C CA . GLU A 1 107 ? 5.498 -0.237 -16.634 1.00 92.62 107 GLU A CA 1
ATOM 857 C C . GLU A 1 107 ? 5.557 -0.984 -15.289 1.00 92.62 107 GLU A C 1
ATOM 859 O O . GLU A 1 107 ? 4.536 -1.176 -14.621 1.00 92.62 107 GLU A O 1
ATOM 864 N N . VAL A 1 108 ? 6.756 -1.380 -14.842 1.00 91.00 108 VAL A N 1
ATOM 865 C CA . VAL A 1 108 ? 6.923 -2.068 -13.552 1.00 91.00 108 VAL A CA 1
ATOM 866 C C . VAL A 1 108 ? 6.529 -1.158 -12.385 1.00 91.00 108 VAL A C 1
ATOM 868 O O . VAL A 1 108 ? 5.866 -1.617 -11.445 1.00 91.00 108 VAL A O 1
ATOM 871 N N . LEU A 1 109 ? 6.906 0.123 -12.434 1.00 91.38 109 LEU A N 1
ATOM 872 C CA . LEU A 1 109 ? 6.575 1.100 -11.396 1.00 91.38 109 LEU A CA 1
ATOM 873 C C . LEU A 1 109 ? 5.076 1.417 -11.357 1.00 91.38 109 LEU A C 1
ATOM 875 O O . LEU A 1 109 ? 4.503 1.449 -10.266 1.00 91.38 109 LEU A O 1
ATOM 879 N N . ASP A 1 110 ? 4.426 1.566 -12.507 1.00 93.38 110 ASP A N 1
ATOM 880 C CA . ASP A 1 110 ? 2.987 1.820 -12.610 1.00 93.38 110 ASP A CA 1
ATOM 881 C C . ASP A 1 110 ? 2.170 0.616 -12.150 1.00 93.38 110 ASP A C 1
ATOM 883 O O . ASP A 1 110 ? 1.242 0.733 -11.344 1.00 93.38 110 ASP A O 1
ATOM 887 N N . ARG A 1 111 ? 2.575 -0.591 -12.552 1.00 90.88 111 ARG A N 1
ATOM 888 C CA . ARG A 1 111 ? 1.962 -1.828 -12.062 1.00 90.88 111 ARG A CA 1
ATOM 889 C C . ARG A 1 111 ? 2.128 -1.982 -10.552 1.00 90.88 111 ARG A C 1
ATOM 891 O O . ARG A 1 111 ? 1.242 -2.518 -9.878 1.00 90.88 111 ARG A O 1
ATOM 898 N N . HIS A 1 112 ? 3.257 -1.547 -9.994 1.00 89.19 112 HIS A N 1
ATOM 899 C CA . HIS A 1 112 ? 3.468 -1.527 -8.550 1.00 89.19 112 HIS A CA 1
ATOM 900 C C . HIS A 1 112 ? 2.582 -0.488 -7.855 1.00 89.19 112 HIS A C 1
ATOM 902 O O . HIS A 1 112 ? 1.882 -0.824 -6.895 1.00 89.19 112 HIS A O 1
ATOM 908 N N . SER A 1 113 ? 2.576 0.753 -8.341 1.00 88.06 113 SER A N 1
ATOM 909 C CA . SER A 1 113 ? 1.825 1.862 -7.752 1.00 88.06 113 SER A CA 1
ATOM 910 C C . SER A 1 113 ? 0.315 1.605 -7.794 1.00 88.06 113 SER A C 1
ATOM 912 O O . SER A 1 113 ? -0.353 1.745 -6.763 1.00 88.06 113 SER A O 1
ATOM 914 N N . GLY A 1 114 ? -0.200 1.113 -8.925 1.00 90.06 114 GLY A N 1
ATOM 915 C CA . GLY A 1 114 ? -1.603 0.763 -9.129 1.00 90.06 114 GLY A CA 1
ATOM 916 C C . GLY A 1 114 ? -2.079 -0.318 -8.161 1.00 90.06 114 GLY A C 1
ATOM 917 O O . GLY A 1 114 ? -3.091 -0.145 -7.481 1.00 90.06 114 GLY A O 1
AT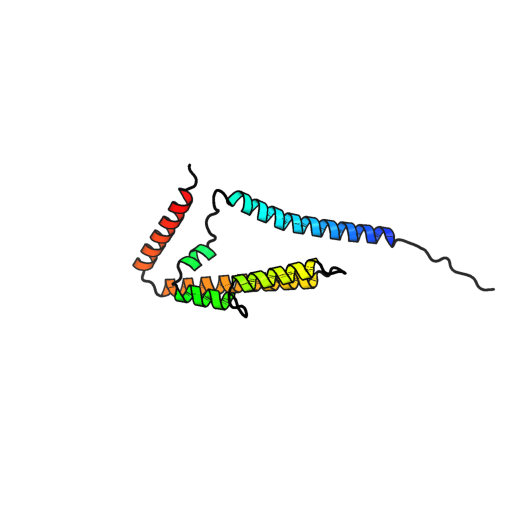OM 918 N N . ARG A 1 115 ? -1.305 -1.397 -7.981 1.00 88.25 115 ARG A N 1
ATOM 919 C CA . ARG A 1 115 ? -1.643 -2.440 -6.993 1.00 88.25 115 ARG A CA 1
ATOM 920 C C . ARG A 1 115 ? -1.613 -1.927 -5.561 1.00 88.25 115 ARG A C 1
ATOM 922 O O . ARG A 1 115 ? -2.485 -2.280 -4.771 1.00 88.25 115 ARG A O 1
ATOM 929 N N . GLN A 1 116 ? -0.639 -1.087 -5.209 1.00 86.19 116 GLN A N 1
ATOM 930 C CA . GLN A 1 116 ? -0.597 -0.473 -3.880 1.00 86.19 116 GLN A CA 1
ATOM 931 C C . GLN A 1 116 ? -1.801 0.448 -3.645 1.00 86.19 116 GLN A C 1
ATOM 933 O O . GLN A 1 116 ? -2.354 0.462 -2.545 1.00 86.19 116 GLN A O 1
ATOM 938 N N . ALA A 1 117 ? -2.227 1.203 -4.660 1.00 89.38 117 ALA A N 1
ATOM 939 C CA . ALA A 1 117 ? -3.416 2.044 -4.587 1.00 89.38 117 ALA A CA 1
ATOM 940 C C . ALA A 1 117 ? -4.692 1.208 -4.411 1.00 89.38 117 ALA A C 1
ATOM 942 O O . ALA A 1 117 ? -5.444 1.457 -3.469 1.00 89.38 117 ALA A O 1
ATOM 943 N N . ALA A 1 118 ? -4.88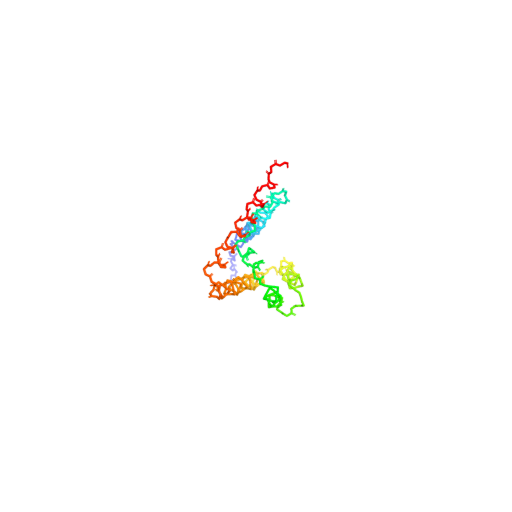4 0.171 -5.231 1.00 89.19 118 ALA A N 1
ATOM 944 C CA . ALA A 1 118 ? -6.023 -0.742 -5.136 1.00 89.19 118 ALA A CA 1
ATOM 945 C C . ALA A 1 118 ? -6.083 -1.454 -3.774 1.00 89.19 118 ALA A C 1
ATOM 947 O O . ALA A 1 118 ? -7.138 -1.535 -3.143 1.00 89.19 118 ALA A O 1
ATOM 948 N N . PHE A 1 119 ? -4.935 -1.903 -3.259 1.00 88.19 119 PHE A N 1
ATOM 949 C CA . PHE A 1 119 ? -4.862 -2.505 -1.930 1.00 88.19 119 PHE A CA 1
ATOM 950 C C . PHE A 1 119 ? -5.272 -1.515 -0.832 1.00 88.19 119 PHE A C 1
ATOM 952 O O . PHE A 1 119 ? -6.122 -1.837 -0.004 1.00 88.19 119 PHE A O 1
ATOM 959 N N . ARG A 1 120 ? -4.721 -0.290 -0.836 1.00 88.88 120 ARG A N 1
ATOM 960 C CA . ARG A 1 120 ? -5.098 0.754 0.136 1.00 88.88 120 ARG A CA 1
ATOM 961 C C . ARG A 1 120 ? -6.584 1.101 0.059 1.00 88.88 120 ARG A C 1
ATOM 963 O O . ARG A 1 120 ? -7.202 1.299 1.102 1.00 88.88 120 ARG A O 1
ATOM 970 N N . GLN A 1 121 ? -7.140 1.158 -1.150 1.00 90.75 121 GLN A N 1
ATOM 971 C CA . GLN A 1 121 ? -8.563 1.393 -1.371 1.00 90.75 121 GLN A CA 1
ATOM 972 C C . GLN A 1 121 ? -9.411 0.311 -0.703 1.00 90.75 121 GLN A C 1
ATOM 974 O O . GLN A 1 121 ? -10.317 0.636 0.061 1.00 90.75 121 GLN A O 1
ATOM 979 N N . THR A 1 122 ? -9.07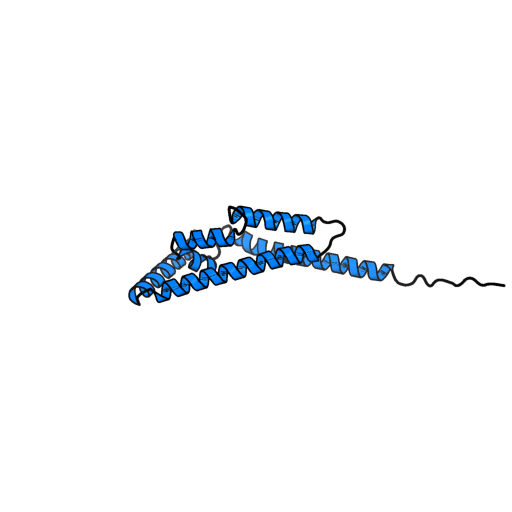2 -0.955 -0.944 1.00 90.31 122 THR A N 1
ATOM 980 C CA . THR A 1 122 ? -9.824 -2.099 -0.416 1.00 90.31 122 THR A CA 1
ATOM 981 C C . THR A 1 122 ? -9.749 -2.141 1.112 1.00 90.31 122 THR A C 1
ATOM 983 O O . THR A 1 122 ? -10.771 -2.235 1.779 1.00 90.31 122 THR A O 1
ATOM 986 N N . VAL A 1 123 ? -8.554 -1.958 1.693 1.00 90.94 123 VAL A N 1
ATOM 987 C CA . VAL A 1 123 ? -8.376 -1.871 3.157 1.00 90.94 123 VAL A CA 1
ATOM 988 C C . VAL A 1 123 ? -9.246 -0.770 3.760 1.00 90.94 123 VAL A C 1
ATOM 990 O O . VAL A 1 123 ? -9.858 -0.970 4.806 1.00 90.94 123 VAL A O 1
ATOM 993 N N . ARG A 1 124 ? -9.303 0.399 3.110 1.00 91.19 124 ARG A N 1
ATOM 994 C CA . ARG A 1 124 ? -10.125 1.523 3.567 1.00 91.19 124 ARG A CA 1
ATOM 995 C C . ARG A 1 124 ? -11.614 1.183 3.526 1.00 91.19 124 ARG A C 1
ATOM 997 O O . ARG A 1 124 ? -12.315 1.516 4.472 1.00 91.19 124 ARG A O 1
ATOM 1004 N N . GLN A 1 125 ? -12.084 0.540 2.461 1.00 92.19 125 GLN A N 1
ATOM 1005 C CA . GLN A 1 125 ? -13.486 0.135 2.327 1.00 92.19 125 GLN A CA 1
ATOM 1006 C C . GLN A 1 125 ? -13.881 -0.887 3.396 1.00 92.19 125 GLN A C 1
ATOM 1008 O O . GLN A 1 125 ? -14.856 -0.659 4.103 1.00 92.19 125 GLN A O 1
ATOM 1013 N N . GLU A 1 126 ? -13.079 -1.934 3.601 1.00 92.19 126 GLU A N 1
ATOM 1014 C CA . GLU A 1 126 ? -13.329 -2.926 4.658 1.00 92.19 126 GLU A CA 1
ATOM 1015 C C . GLU A 1 126 ? -13.344 -2.294 6.051 1.00 92.19 126 GLU A C 1
ATOM 1017 O O . GLU A 1 126 ? -14.171 -2.622 6.900 1.00 92.19 126 GLU A O 1
ATOM 1022 N N . TRP A 1 127 ? -12.458 -1.325 6.285 1.00 91.25 127 TRP A N 1
ATOM 1023 C CA . TRP A 1 127 ? -12.435 -0.591 7.541 1.00 91.25 127 TRP A CA 1
ATOM 1024 C C . TRP A 1 127 ? -13.712 0.229 7.768 1.00 91.25 127 TRP A C 1
ATOM 1026 O O . TRP A 1 127 ? -14.271 0.211 8.864 1.00 91.25 127 TRP A O 1
ATOM 1036 N N . LEU A 1 128 ? -14.197 0.924 6.737 1.00 92.81 128 LEU A N 1
ATOM 1037 C CA . LEU A 1 128 ? -15.446 1.684 6.807 1.00 92.81 128 LEU A CA 1
ATOM 1038 C C . LEU A 1 128 ? -16.654 0.766 7.021 1.00 92.81 128 LEU A C 1
ATOM 1040 O O . LEU A 1 128 ? -17.479 1.059 7.883 1.00 92.81 128 LEU A O 1
ATOM 1044 N N . ASN A 1 129 ? -16.712 -0.369 6.322 1.00 92.19 129 ASN A N 1
ATOM 1045 C CA . ASN A 1 129 ? -17.761 -1.375 6.506 1.00 92.19 129 ASN A CA 1
ATOM 1046 C C . ASN A 1 129 ? -17.768 -1.905 7.943 1.00 92.19 129 ASN A C 1
ATOM 1048 O O . ASN A 1 129 ? -18.818 -2.004 8.576 1.00 92.19 129 ASN A O 1
ATOM 1052 N N . LYS A 1 130 ? -16.588 -2.189 8.504 1.00 90.38 130 LYS A N 1
ATOM 1053 C CA . LYS A 1 130 ? -16.459 -2.592 9.906 1.00 90.38 130 LYS A CA 1
ATOM 1054 C C . LYS A 1 130 ? -16.997 -1.521 10.859 1.00 90.38 130 LYS A C 1
ATOM 1056 O O . LYS A 1 130 ? -17.728 -1.857 11.780 1.00 90.38 130 LYS A O 1
ATOM 1061 N N . LEU A 1 131 ? -16.677 -0.245 10.633 1.00 91.81 131 LEU A N 1
ATOM 1062 C CA . LEU A 1 131 ? -17.149 0.860 11.480 1.00 91.81 131 LEU A CA 1
ATOM 1063 C C . LEU A 1 131 ? -18.665 1.093 11.404 1.00 91.81 131 LEU A C 1
ATOM 1065 O O . LEU A 1 131 ? -19.259 1.504 12.404 1.00 91.81 131 LEU A O 1
ATOM 1069 N N . GLN A 1 132 ? -19.278 0.861 10.239 1.00 93.62 132 GLN A N 1
ATOM 1070 C CA . GLN A 1 132 ? -20.727 0.982 10.044 1.00 93.62 132 GLN A CA 1
ATOM 1071 C C . GLN A 1 132 ? -21.508 -0.087 10.811 1.00 93.62 132 GLN A C 1
ATOM 1073 O O . GLN A 1 132 ? -22.596 0.195 11.298 1.00 93.62 132 GLN A O 1
ATOM 1078 N N . ASN A 1 133 ? -20.930 -1.279 10.968 1.00 91.31 133 ASN A N 1
ATOM 1079 C CA . ASN A 1 133 ? -21.538 -2.384 11.711 1.00 91.31 133 ASN A CA 1
ATOM 1080 C C . ASN A 1 133 ? -21.273 -2.335 13.225 1.00 91.31 133 ASN A C 1
ATOM 1082 O O . ASN A 1 133 ? -21.682 -3.243 13.938 1.00 91.31 133 ASN A O 1
ATOM 1086 N N . MET A 1 134 ? -20.577 -1.304 13.713 1.00 90.94 134 MET A N 1
ATOM 1087 C CA . MET A 1 134 ? -20.287 -1.128 15.136 1.00 90.94 134 MET A CA 1
ATOM 1088 C C . MET A 1 134 ? -21.279 -0.182 15.814 1.00 90.94 134 MET A C 1
ATOM 1090 O O . MET A 1 134 ? -21.695 0.831 15.239 1.00 90.94 134 MET A O 1
ATOM 1094 N N . SER A 1 135 ? -21.566 -0.443 17.085 1.00 93.38 135 SER A N 1
ATOM 1095 C CA . SER A 1 135 ? -22.241 0.511 17.965 1.00 93.38 135 SER A CA 1
ATOM 1096 C C . SER A 1 135 ? -21.338 1.715 18.297 1.00 93.38 135 SER A C 1
ATOM 1098 O O . SER A 1 135 ? -20.133 1.736 18.019 1.00 93.38 135 SER A O 1
ATOM 1100 N N . SER A 1 136 ? -21.911 2.763 18.895 1.00 93.31 136 SER A N 1
ATOM 1101 C CA . SER A 1 136 ? -21.140 3.913 19.395 1.00 93.31 136 SER A CA 1
ATOM 1102 C C . SER A 1 136 ? -20.112 3.505 20.457 1.00 93.31 136 SER A C 1
ATOM 1104 O O . SER A 1 136 ? -18.973 3.973 20.415 1.00 93.31 136 SER A O 1
ATOM 1106 N N . GLU A 1 137 ? -20.490 2.603 21.361 1.00 93.38 137 GLU A N 1
ATOM 1107 C CA . GLU A 1 137 ? -19.645 2.083 22.440 1.00 93.38 137 GLU A CA 1
ATOM 1108 C C . GLU A 1 137 ? -18.465 1.275 21.889 1.00 93.38 137 GLU A C 1
ATOM 1110 O O . GLU A 1 137 ? -17.315 1.484 22.283 1.00 93.38 137 GLU A O 1
ATOM 1115 N N . GLU A 1 138 ? -18.718 0.412 20.903 1.00 91.50 138 GLU A N 1
ATOM 1116 C CA . GLU A 1 138 ? -17.676 -0.382 20.248 1.00 91.50 138 GLU A CA 1
ATOM 1117 C C . GLU A 1 138 ? -16.657 0.503 19.524 1.00 91.50 138 GLU A C 1
ATOM 1119 O O . GLU A 1 138 ? -15.446 0.262 19.618 1.00 91.50 138 GLU A O 1
ATOM 1124 N N . ARG A 1 139 ? -17.122 1.564 18.845 1.00 93.38 139 ARG A N 1
ATOM 1125 C CA . ARG A 1 139 ? -16.242 2.551 18.201 1.00 93.38 139 ARG A CA 1
ATOM 1126 C C . ARG A 1 139 ? -15.411 3.339 19.217 1.00 93.38 139 ARG A C 1
ATOM 1128 O O . ARG A 1 139 ? -14.232 3.582 18.957 1.00 93.38 139 ARG A O 1
ATOM 1135 N N . ALA A 1 140 ? -15.975 3.702 20.368 1.00 92.50 140 ALA A N 1
ATOM 1136 C CA . ALA A 1 140 ? -15.240 4.384 21.434 1.00 92.50 140 ALA A CA 1
ATOM 1137 C C . ALA A 1 140 ? -14.140 3.486 22.028 1.00 92.50 140 ALA A C 1
ATOM 1139 O O . ALA A 1 140 ? -12.972 3.881 22.087 1.00 92.50 140 ALA A O 1
ATOM 1140 N N . ALA A 1 141 ? -14.475 2.237 22.368 1.00 91.94 141 ALA A N 1
ATOM 1141 C CA . ALA A 1 141 ? -13.509 1.261 22.870 1.00 91.94 141 ALA A CA 1
ATOM 1142 C C . ALA A 1 141 ? -12.399 0.970 21.843 1.00 91.94 141 ALA A C 1
ATOM 1144 O O . ALA A 1 141 ? -11.226 0.802 22.192 1.00 91.94 141 ALA A O 1
ATOM 1145 N N . LEU A 1 142 ? -12.756 0.923 20.558 1.00 88.75 142 LEU A N 1
ATOM 1146 C CA . LEU A 1 142 ? -11.811 0.788 19.457 1.00 88.75 142 LEU A CA 1
ATOM 1147 C C . LEU A 1 142 ? -10.825 1.965 19.394 1.00 88.75 142 LEU A C 1
ATOM 1149 O O . LEU A 1 142 ? -9.613 1.731 19.357 1.00 88.75 142 LEU A O 1
ATOM 1153 N N . ALA A 1 143 ? -11.318 3.205 19.427 1.00 90.75 143 ALA A N 1
ATOM 1154 C CA . ALA A 1 143 ? -10.481 4.404 19.419 1.00 90.75 143 ALA A CA 1
ATOM 1155 C C . ALA A 1 143 ? -9.500 4.417 20.604 1.00 90.75 143 ALA A C 1
ATOM 1157 O O . ALA A 1 143 ? -8.302 4.639 20.424 1.00 90.75 143 ALA A O 1
ATOM 1158 N N . GLU A 1 144 ? -9.967 4.053 21.795 1.00 91.19 144 GLU A N 1
ATOM 1159 C CA . GLU A 1 144 ? -9.135 3.990 22.996 1.00 91.19 144 GLU A CA 1
ATOM 1160 C C . GLU A 1 144 ? -8.033 2.911 22.887 1.00 91.19 144 GLU A C 1
ATOM 1162 O O . GLU A 1 144 ? -6.870 3.132 23.242 1.00 91.19 144 GLU A O 1
ATOM 1167 N N . ARG A 1 145 ? -8.348 1.722 22.341 1.00 88.38 145 ARG A N 1
ATOM 1168 C CA . ARG A 1 145 ? -7.332 0.688 22.044 1.00 88.38 145 ARG A CA 1
ATOM 1169 C C . ARG A 1 145 ? -6.289 1.191 21.044 1.00 88.38 145 ARG A C 1
ATOM 1171 O O . ARG A 1 145 ? -5.098 0.922 21.227 1.00 88.38 145 ARG A O 1
ATOM 1178 N N . MET A 1 146 ? -6.721 1.903 20.004 1.00 87.12 146 MET A N 1
ATOM 1179 C CA . MET A 1 146 ? -5.847 2.493 18.988 1.00 87.12 146 MET A CA 1
ATOM 1180 C C . MET A 1 146 ? -4.907 3.542 19.598 1.00 87.12 146 MET A C 1
ATOM 1182 O O . MET A 1 146 ? -3.695 3.493 19.362 1.00 87.12 146 MET A O 1
ATOM 1186 N N . GLU A 1 147 ? -5.432 4.421 20.448 1.00 85.19 147 GLU A N 1
ATOM 1187 C CA . GLU A 1 147 ? -4.665 5.460 21.132 1.00 85.19 147 GLU A CA 1
ATOM 1188 C C . GLU A 1 147 ? -3.630 4.869 22.103 1.00 85.19 147 GLU A C 1
A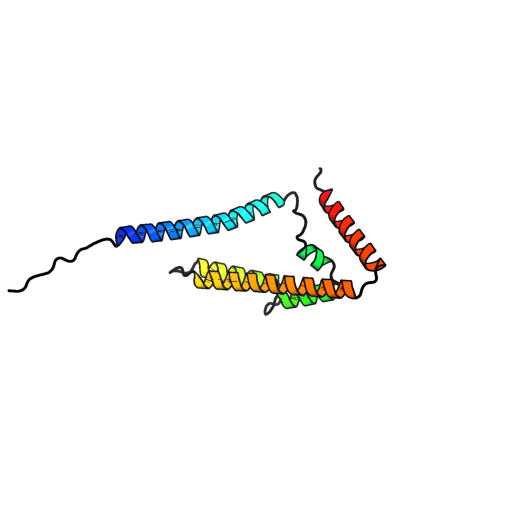TOM 1190 O O . GLU A 1 147 ? -2.444 5.212 22.037 1.00 85.19 147 GLU A O 1
ATOM 1195 N N . ARG A 1 148 ? -4.027 3.892 22.935 1.00 85.19 148 ARG A N 1
ATOM 1196 C CA . ARG A 1 148 ? -3.106 3.168 23.833 1.00 85.19 148 ARG A CA 1
ATOM 1197 C C . ARG A 1 148 ? -1.953 2.523 23.070 1.00 85.19 148 ARG A C 1
ATOM 1199 O O . ARG A 1 148 ? -0.802 2.572 23.509 1.00 85.19 148 ARG A O 1
ATOM 1206 N N . ARG A 1 149 ? -2.245 1.910 21.918 1.00 79.50 149 ARG A N 1
ATOM 1207 C CA . ARG A 1 149 ? -1.233 1.246 21.085 1.00 79.50 149 ARG A CA 1
ATOM 1208 C C . ARG A 1 149 ? -0.259 2.264 20.482 1.00 79.50 149 ARG A C 1
ATOM 1210 O O . ARG A 1 149 ? 0.934 1.972 20.437 1.00 79.50 149 ARG A O 1
ATOM 1217 N N . SER A 1 150 ? -0.740 3.445 20.089 1.00 75.12 150 SER A N 1
ATOM 1218 C CA . SER A 1 150 ? 0.094 4.556 19.605 1.00 75.12 150 SER A CA 1
ATOM 1219 C C . SER A 1 150 ? 1.034 5.086 20.698 1.00 75.12 150 SER A C 1
ATOM 1221 O O . SER A 1 150 ? 2.249 5.133 20.501 1.00 75.12 150 SER A O 1
ATOM 1223 N N . LYS A 1 151 ? 0.502 5.351 21.901 1.00 74.62 151 LYS A N 1
ATOM 1224 C CA . LYS A 1 151 ? 1.276 5.813 23.070 1.00 74.62 151 LYS A CA 1
ATOM 1225 C C . LYS A 1 151 ? 2.393 4.834 23.466 1.00 74.62 151 LYS A C 1
ATOM 1227 O O . LYS A 1 151 ? 3.525 5.250 23.701 1.00 74.62 151 LYS A O 1
ATOM 1232 N N . ARG A 1 152 ? 2.128 3.519 23.441 1.00 68.69 152 ARG A N 1
ATOM 1233 C CA . ARG A 1 152 ? 3.141 2.477 23.729 1.00 68.69 152 ARG A CA 1
ATOM 1234 C C . ARG A 1 152 ? 4.307 2.448 22.734 1.00 68.69 152 ARG A C 1
ATOM 1236 O O . ARG A 1 152 ? 5.413 2.086 23.119 1.00 68.69 152 ARG A O 1
ATOM 1243 N N . HIS A 1 153 ? 4.084 2.818 21.471 1.00 61.06 153 HIS A N 1
ATOM 1244 C CA . HIS A 1 153 ? 5.162 2.897 20.474 1.00 61.06 153 HIS A CA 1
ATOM 1245 C C . HIS A 1 153 ? 5.960 4.207 20.576 1.00 61.06 153 HIS A C 1
ATOM 1247 O O . HIS A 1 153 ? 7.109 4.241 20.145 1.00 61.06 153 HIS A O 1
ATOM 1253 N N . GLY A 1 154 ? 5.390 5.260 21.174 1.00 56.34 154 GLY A N 1
ATOM 1254 C CA . GLY A 1 154 ? 6.108 6.497 21.499 1.00 56.34 154 GLY A CA 1
ATOM 1255 C C . GLY A 1 154 ? 7.058 6.357 22.694 1.00 56.34 154 GLY A C 1
ATOM 1256 O O . GLY A 1 154 ? 8.128 6.952 22.689 1.00 56.34 154 GLY A O 1
ATOM 1257 N N . HIS A 1 155 ? 6.709 5.523 23.680 1.00 50.28 155 HIS A N 1
ATOM 1258 C CA . HIS A 1 155 ? 7.449 5.417 24.946 1.00 50.28 155 HIS A CA 1
ATOM 1259 C C . HIS A 1 155 ? 8.747 4.589 24.891 1.00 50.28 155 HIS A C 1
ATOM 1261 O O . HIS A 1 155 ? 9.590 4.731 25.768 1.00 50.28 155 HIS A O 1
ATOM 1267 N N . LYS A 1 156 ? 8.952 3.756 23.860 1.00 51.31 156 LYS A N 1
ATOM 1268 C CA . LYS A 1 156 ? 10.204 2.991 23.655 1.00 51.31 156 LYS A CA 1
ATOM 1269 C C . LYS A 1 156 ? 11.367 3.832 23.088 1.00 51.31 156 LYS A C 1
ATOM 1271 O O . LYS A 1 156 ? 12.347 3.267 22.623 1.00 51.31 156 LYS A O 1
ATOM 1276 N N . LYS A 1 157 ? 11.255 5.165 23.092 1.00 50.06 157 LYS A N 1
ATOM 1277 C CA . LYS A 1 157 ? 12.250 6.109 22.547 1.00 50.06 157 LYS A CA 1
ATOM 1278 C C . LYS A 1 157 ? 13.114 6.803 23.614 1.00 50.06 157 LYS A C 1
ATOM 1280 O O . LYS A 1 157 ? 13.640 7.874 23.340 1.00 50.06 157 LYS A O 1
ATOM 1285 N N . GLY A 1 158 ? 13.214 6.247 24.822 1.00 48.50 158 GLY A N 1
ATOM 1286 C CA . GLY A 1 158 ? 13.779 6.960 25.974 1.00 48.50 158 GLY A CA 1
ATOM 1287 C C . GLY A 1 158 ? 14.784 6.203 26.841 1.00 48.50 158 GLY A C 1
ATOM 1288 O O . GLY A 1 158 ? 14.921 6.592 27.994 1.00 48.50 158 GLY A O 1
ATOM 1289 N N . HIS A 1 159 ? 15.451 5.159 26.339 1.00 35.22 159 HIS A N 1
ATOM 1290 C CA . HIS A 1 159 ? 16.566 4.502 27.036 1.00 35.22 159 HIS A CA 1
ATOM 1291 C C . HIS A 1 159 ? 17.654 4.095 26.051 1.00 35.22 159 HIS A C 1
ATOM 1293 O O . HIS A 1 159 ? 17.278 3.544 24.990 1.00 35.22 159 HIS A O 1
#

Secondary structure (DSSP, 8-state):
----------SHHHHHHHHHHHHHHHHHHHHHHHHHHHHHHHTTSSS-PPPPHHHHHHHHS-HHHHHHHHHHHHTTSSSHHHHHHHHHHHHHHHHT-SS--SHHHHHHHHHHHHHHHHHHHHHHHHHHHHHHTS-HHHHHHHHHHHHHHHHHHHGGG--

InterPro domains:
  IPR025961 Heavy-metal resistance protein [PF13801] (22-140)

Sequence (159 aa):
MSQPEQQKKVRKWRWSKVFFALSLALNVAFVGAIAGTAYRFKDRRDGGAPPSLAVMLFRELDHDTRDKLKRHASGRHETVRGQRAADRKDLFAALRADPFVIEPVIEVLDRHSGRQAAFRQTVRQEWLNKLQNMSSEERAALAERMERRSKRHGHKKGH